Protein AF-A0A1X1BCD8-F1 (afdb_monomer_lite)

Secondary structure (DSSP, 8-state):
--TTSSHHHHHHHHHHHHHHHHTT--HHHHHHHTT--HHHHHHHHHHHHHHHHHHHHHHS----

Structure (mmCIF, N/CA/C/O backbone):
data_AF-A0A1X1BCD8-F1
#
_entry.id   AF-A0A1X1BCD8-F1
#
loop_
_atom_site.group_PDB
_atom_site.id
_atom_site.type_symbol
_atom_site.label_atom_id
_atom_site.label_alt_id
_atom_site.label_comp_id
_atom_site.label_asym_id
_atom_site.label_entity_id
_atom_site.label_seq_id
_atom_site.pdbx_PDB_ins_code
_atom_site.Cartn_x
_atom_site.Cartn_y
_atom_site.Cartn_z
_atom_site.occupancy
_atom_site.B_iso_or_equiv
_atom_site.auth_seq_id
_atom_site.auth_comp_id
_atom_site.auth_asym_id
_atom_site.auth_atom_id
_atom_site.pdbx_PDB_model_num
ATOM 1 N N . MET A 1 1 ? 25.583 4.400 3.112 1.00 41.47 1 MET A N 1
ATOM 2 C CA . MET A 1 1 ? 24.108 4.476 3.096 1.00 41.47 1 MET A CA 1
ATOM 3 C C . MET A 1 1 ? 23.688 4.201 1.659 1.00 41.47 1 MET A C 1
ATOM 5 O O . MET A 1 1 ? 23.924 5.043 0.805 1.00 41.47 1 MET A O 1
ATOM 9 N N . ASN A 1 2 ? 23.274 2.970 1.346 1.00 39.22 2 ASN A N 1
ATOM 10 C CA . ASN A 1 2 ? 23.002 2.562 -0.039 1.00 39.22 2 ASN A CA 1
ATOM 11 C C . ASN A 1 2 ? 21.719 3.244 -0.528 1.00 39.22 2 ASN A C 1
ATOM 13 O O . ASN A 1 2 ? 20.712 3.079 0.139 1.00 39.22 2 ASN A O 1
ATOM 17 N N . PRO A 1 3 ? 21.679 3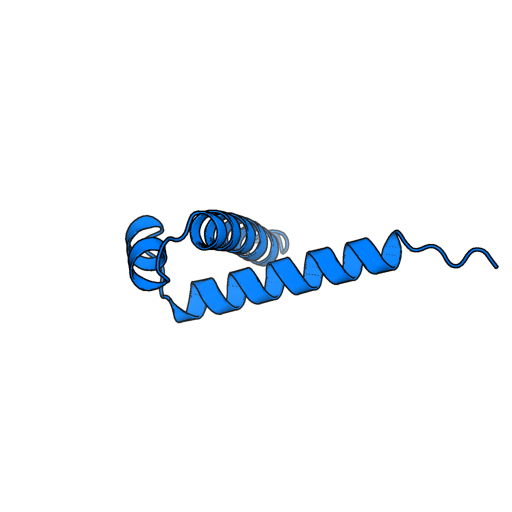.950 -1.665 1.00 47.56 3 PRO A N 1
ATOM 18 C CA . PRO A 1 3 ? 20.469 4.624 -2.159 1.00 47.56 3 PRO A CA 1
ATOM 19 C C . PRO A 1 3 ? 19.317 3.676 -2.559 1.00 47.56 3 PRO A C 1
ATOM 21 O O . PRO A 1 3 ? 18.232 4.136 -2.890 1.00 47.56 3 PRO A O 1
ATOM 24 N N . HIS A 1 4 ? 19.502 2.357 -2.445 1.00 47.19 4 HIS A N 1
ATOM 25 C CA . HIS A 1 4 ? 18.439 1.351 -2.550 1.00 47.19 4 HIS A CA 1
ATOM 26 C C . HIS A 1 4 ? 17.504 1.284 -1.312 1.00 47.19 4 HIS A C 1
ATOM 28 O O . HIS A 1 4 ? 16.677 0.387 -1.230 1.00 47.19 4 HIS A O 1
ATOM 34 N N . THR A 1 5 ? 17.637 2.193 -0.333 1.00 54.94 5 THR A N 1
ATOM 35 C CA . THR A 1 5 ? 17.169 2.012 1.063 1.00 54.94 5 THR A CA 1
ATOM 36 C C . THR A 1 5 ? 15.820 2.614 1.454 1.00 54.94 5 THR A C 1
ATOM 38 O O . THR A 1 5 ? 15.344 2.288 2.532 1.00 54.94 5 THR A O 1
ATOM 41 N N . VAL A 1 6 ? 15.189 3.469 0.646 1.00 60.47 6 VAL A N 1
ATOM 42 C CA . VAL A 1 6 ? 13.901 4.100 1.029 1.00 60.47 6 VAL A CA 1
ATOM 43 C C . VAL A 1 6 ? 12.830 3.851 -0.027 1.00 60.47 6 VAL A C 1
ATOM 45 O O . VAL A 1 6 ? 11.748 3.383 0.298 1.00 60.47 6 VAL A O 1
ATOM 48 N N . ALA A 1 7 ? 13.169 4.024 -1.308 1.00 65.94 7 ALA A N 1
ATOM 49 C CA . ALA A 1 7 ? 12.224 3.794 -2.401 1.00 65.94 7 ALA A CA 1
ATOM 50 C C . ALA A 1 7 ? 11.742 2.334 -2.492 1.00 65.94 7 ALA A C 1
ATOM 52 O O . ALA A 1 7 ? 10.588 2.102 -2.820 1.00 65.94 7 ALA A O 1
ATOM 53 N N . GLY A 1 8 ? 12.598 1.348 -2.189 1.00 73.38 8 GLY A N 1
ATOM 54 C CA . GLY A 1 8 ? 12.186 -0.062 -2.158 1.00 73.38 8 GLY A CA 1
ATOM 55 C C . GLY A 1 8 ? 11.198 -0.353 -1.027 1.00 73.38 8 GLY A C 1
ATOM 56 O O . GLY A 1 8 ? 10.180 -0.997 -1.255 1.00 73.38 8 GLY A O 1
ATOM 57 N N . VAL A 1 9 ? 11.455 0.211 0.156 1.00 79.50 9 VAL A N 1
ATOM 58 C CA . VAL A 1 9 ? 10.585 0.074 1.332 1.00 79.50 9 VAL A CA 1
ATOM 59 C C . VAL A 1 9 ? 9.224 0.721 1.070 1.00 79.50 9 VAL A C 1
ATOM 61 O O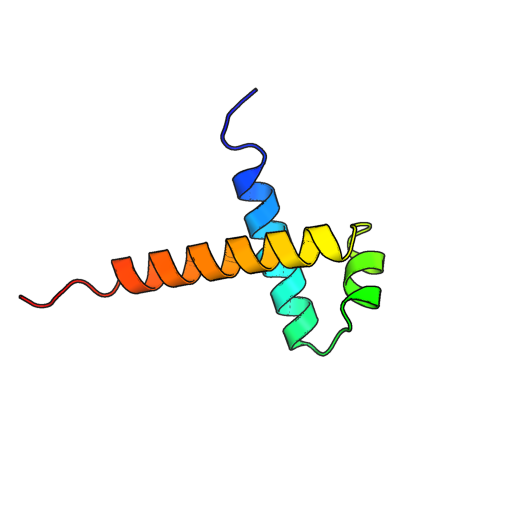 . VAL A 1 9 ? 8.199 0.096 1.320 1.00 79.50 9 VAL A O 1
ATOM 64 N N . ASP A 1 10 ? 9.195 1.916 0.472 1.00 83.50 10 ASP A N 1
ATOM 65 C CA . ASP A 1 10 ? 7.946 2.593 0.101 1.00 83.50 10 ASP A CA 1
ATOM 66 C C . ASP A 1 10 ? 7.111 1.772 -0.902 1.00 83.50 10 ASP A C 1
ATOM 68 O O . ASP A 1 10 ? 5.882 1.776 -0.837 1.00 83.50 10 ASP A O 1
ATOM 72 N N . LEU A 1 11 ? 7.756 1.042 -1.822 1.00 86.81 11 LEU A N 1
ATOM 73 C CA . LEU A 1 11 ? 7.062 0.171 -2.775 1.00 86.81 11 LEU A CA 1
ATOM 74 C C . LEU A 1 11 ? 6.497 -1.087 -2.104 1.00 86.81 11 LEU A C 1
ATOM 76 O O . LEU A 1 11 ? 5.373 -1.479 -2.418 1.00 86.81 11 LEU A O 1
ATOM 80 N N . GLU A 1 12 ? 7.237 -1.708 -1.183 1.00 90.06 12 GLU A N 1
ATOM 81 C CA . GLU A 1 12 ? 6.764 -2.880 -0.435 1.00 90.06 12 GLU A CA 1
ATOM 82 C C . GLU A 1 12 ? 5.603 -2.524 0.499 1.00 90.06 12 GLU A C 1
ATOM 84 O O . GLU A 1 12 ? 4.573 -3.201 0.485 1.00 90.06 12 GLU A O 1
ATOM 89 N N . VAL A 1 13 ? 5.722 -1.415 1.238 1.00 91.88 13 VAL A N 1
ATOM 90 C CA . VAL A 1 13 ? 4.641 -0.884 2.081 1.00 91.88 13 VAL A CA 1
ATOM 91 C C . VAL A 1 13 ? 3.434 -0.503 1.226 1.00 91.88 13 VAL A C 1
ATOM 93 O O . VAL A 1 13 ? 2.301 -0.830 1.572 1.00 91.88 13 VAL A O 1
ATOM 96 N N . GLY A 1 14 ? 3.663 0.148 0.082 1.00 93.00 14 GLY A N 1
ATOM 97 C CA . GLY A 1 14 ? 2.608 0.527 -0.852 1.00 93.00 14 GLY A CA 1
ATOM 98 C C . GLY A 1 14 ? 1.844 -0.673 -1.405 1.00 93.00 14 GLY A C 1
ATOM 99 O O . GLY A 1 14 ? 0.615 -0.650 -1.443 1.00 93.00 14 GLY A O 1
ATOM 100 N N . LYS A 1 15 ? 2.557 -1.740 -1.775 1.00 94.38 15 LYS A N 1
ATOM 101 C CA . LYS A 1 15 ? 1.952 -3.000 -2.214 1.00 94.38 15 LYS A CA 1
ATOM 102 C C . LYS A 1 15 ? 1.116 -3.634 -1.102 1.00 94.38 15 LYS A C 1
ATOM 104 O O . LYS A 1 15 ? -0.047 -3.952 -1.325 1.00 94.38 15 LYS A O 1
ATOM 109 N N . LEU A 1 16 ? 1.681 -3.779 0.097 1.00 94.12 16 LEU A N 1
ATOM 110 C CA . LEU A 1 16 ? 0.994 -4.407 1.227 1.00 94.12 16 LEU A CA 1
ATOM 111 C C . LEU A 1 16 ? -0.268 -3.631 1.633 1.00 94.12 16 LEU A C 1
ATOM 113 O O . LEU A 1 16 ? -1.331 -4.218 1.829 1.00 94.12 16 LEU A O 1
ATOM 117 N N . ALA A 1 17 ? -0.177 -2.303 1.704 1.00 94.06 17 ALA A N 1
ATOM 118 C CA . ALA A 1 17 ? -1.314 -1.448 2.019 1.00 94.06 17 ALA A CA 1
ATOM 119 C C . ALA A 1 17 ? -2.405 -1.497 0.933 1.00 94.06 17 ALA A C 1
ATOM 121 O O . ALA A 1 17 ? -3.591 -1.447 1.264 1.00 94.06 17 ALA A O 1
ATOM 122 N N . GLN A 1 18 ? -2.028 -1.630 -0.344 1.00 93.94 18 GLN A N 1
ATOM 123 C CA . GLN A 1 18 ? -2.973 -1.841 -1.442 1.00 93.94 18 GLN A CA 1
ATOM 124 C C . GLN A 1 18 ? -3.694 -3.193 -1.310 1.00 93.94 18 GLN A C 1
ATOM 126 O O . GLN A 1 18 ? -4.923 -3.214 -1.353 1.00 93.94 18 GLN A O 1
ATOM 131 N N . ASP A 1 19 ? -2.971 -4.289 -1.059 1.00 95.19 19 ASP A N 1
ATOM 132 C CA . ASP A 1 19 ? -3.559 -5.629 -0.892 1.00 95.19 19 ASP A CA 1
ATOM 133 C C . ASP A 1 19 ? -4.566 -5.662 0.275 1.00 95.19 19 ASP A C 1
ATOM 135 O O . ASP A 1 19 ? -5.655 -6.231 0.165 1.00 95.19 19 ASP A O 1
ATOM 139 N N . LEU A 1 20 ? -4.239 -5.021 1.402 1.00 94.25 20 LEU A N 1
ATOM 140 C CA . LEU A 1 20 ? -5.142 -4.920 2.556 1.00 94.25 20 LEU A CA 1
ATOM 141 C C . LEU A 1 20 ? -6.378 -4.065 2.244 1.00 94.25 20 LEU A C 1
ATOM 143 O O . LEU A 1 20 ? -7.491 -4.363 2.694 1.00 94.25 20 LEU A O 1
ATOM 147 N N . ARG A 1 21 ? -6.210 -3.013 1.436 1.00 92.88 21 ARG A N 1
ATOM 148 C CA . ARG A 1 21 ? -7.321 -2.172 0.983 1.00 92.88 21 ARG A CA 1
ATOM 149 C C . ARG A 1 21 ? -8.279 -2.948 0.080 1.00 92.88 21 ARG A C 1
ATOM 151 O O . ARG A 1 21 ? -9.492 -2.791 0.228 1.00 92.88 21 ARG A O 1
ATOM 158 N N . GLU A 1 22 ? -7.757 -3.794 -0.805 1.00 93.06 22 GLU A N 1
ATOM 159 C CA . GLU A 1 22 ? -8.539 -4.665 -1.695 1.00 93.06 22 GLU A CA 1
ATOM 160 C C . GLU A 1 22 ? -9.286 -5.768 -0.937 1.00 93.06 22 GLU A C 1
ATOM 162 O O . GLU A 1 22 ? -10.404 -6.124 -1.306 1.00 93.06 22 GLU A O 1
ATOM 167 N N . GLN A 1 23 ? -8.742 -6.220 0.194 1.00 94.00 23 GLN A N 1
ATOM 168 C CA . GLN A 1 23 ? -9.437 -7.101 1.144 1.00 94.00 23 GLN A CA 1
ATOM 169 C C . GLN A 1 23 ? -10.563 -6.392 1.924 1.00 94.00 23 GLN A C 1
ATOM 171 O O . GLN A 1 23 ? -11.256 -7.015 2.728 1.00 94.00 23 GLN A O 1
ATOM 176 N N . GLY A 1 24 ? -10.770 -5.092 1.693 1.00 93.69 24 GLY A N 1
ATOM 177 C CA . GLY A 1 24 ? -11.848 -4.307 2.289 1.00 93.69 24 GLY A CA 1
ATOM 178 C C . GLY A 1 24 ? -11.482 -3.617 3.603 1.00 93.69 24 GLY A C 1
ATOM 179 O O . GLY A 1 24 ? -12.355 -2.993 4.213 1.00 93.69 24 GLY A O 1
ATOM 180 N N . GLN A 1 25 ? -10.219 -3.664 4.042 1.00 93.62 25 GLN A N 1
ATOM 181 C CA . GLN A 1 25 ? -9.804 -2.941 5.244 1.00 93.62 25 GLN A CA 1
ATOM 182 C C . GLN A 1 25 ? -9.855 -1.421 5.034 1.00 93.62 25 GLN A C 1
ATOM 184 O O . GLN A 1 25 ? -9.669 -0.901 3.928 1.00 93.62 25 GLN A O 1
ATOM 189 N N . SER A 1 26 ? -10.134 -0.680 6.108 1.00 93.06 26 SER A N 1
ATOM 190 C CA . SER A 1 26 ? -10.101 0.784 6.097 1.00 93.06 26 SER A CA 1
ATOM 191 C C . SER A 1 26 ? -8.669 1.295 6.267 1.00 93.06 26 SER A C 1
ATOM 193 O O . SER A 1 26 ? -7.850 0.653 6.917 1.00 93.06 26 SER A O 1
ATOM 195 N N . TRP A 1 27 ? -8.371 2.495 5.758 1.00 87.44 27 TRP A N 1
ATOM 196 C CA . TRP A 1 27 ? -7.048 3.116 5.929 1.00 87.44 27 TRP A CA 1
ATOM 197 C C . TRP A 1 27 ? -6.621 3.246 7.392 1.00 87.44 27 TRP A C 1
ATOM 199 O O . TRP A 1 27 ? -5.438 3.150 7.691 1.00 87.44 27 TRP A O 1
ATOM 209 N N . THR A 1 28 ? -7.573 3.443 8.305 1.00 92.38 28 THR A N 1
ATOM 210 C CA . THR A 1 28 ? -7.300 3.511 9.745 1.00 92.38 28 THR A CA 1
ATOM 211 C C . THR A 1 28 ? -6.861 2.161 10.307 1.00 92.38 28 THR A C 1
ATOM 213 O O . THR A 1 28 ? -5.944 2.127 11.118 1.00 92.38 28 THR A O 1
ATOM 216 N N . ALA A 1 29 ? -7.485 1.061 9.873 1.00 93.19 29 ALA A N 1
ATOM 217 C CA . ALA A 1 29 ? -7.097 -0.281 10.299 1.00 93.19 29 ALA A CA 1
ATOM 218 C C . ALA A 1 29 ? 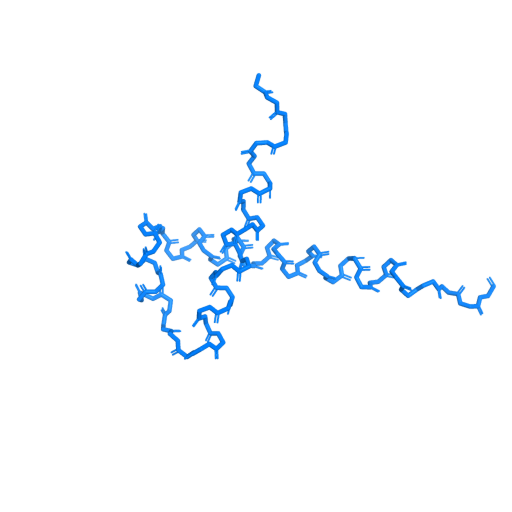-5.713 -0.656 9.753 1.00 93.19 29 ALA A C 1
ATOM 220 O O . ALA A 1 29 ? -4.871 -1.118 10.509 1.00 93.19 29 ALA A O 1
ATOM 221 N N . ILE A 1 30 ? -5.461 -0.363 8.476 1.00 93.38 30 ILE A N 1
ATOM 222 C CA . ILE A 1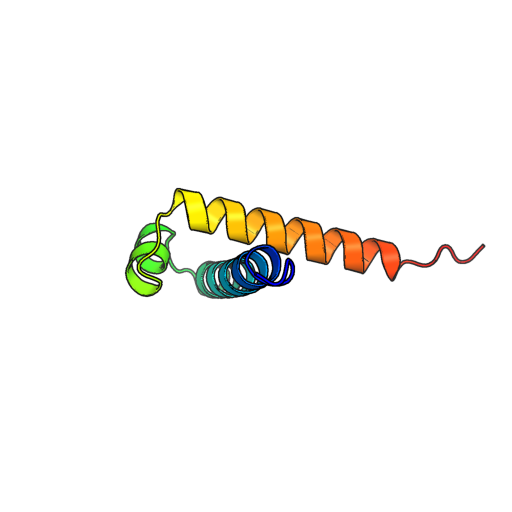 30 ? -4.173 -0.625 7.818 1.00 93.38 30 ILE A CA 1
ATOM 223 C C . ILE A 1 30 ? -3.048 0.187 8.479 1.00 93.38 30 ILE A C 1
ATOM 225 O O . ILE A 1 30 ? -1.976 -0.339 8.742 1.00 93.38 30 ILE A O 1
ATOM 229 N N . ALA A 1 31 ? -3.297 1.463 8.790 1.00 92.69 31 ALA A N 1
ATOM 230 C CA . ALA A 1 31 ? -2.347 2.315 9.509 1.00 92.69 31 ALA A CA 1
ATOM 231 C C . ALA A 1 31 ? -1.998 1.765 10.896 1.00 92.69 31 ALA A C 1
ATOM 233 O O . ALA A 1 31 ? -0.838 1.791 11.292 1.00 92.69 31 ALA A O 1
ATOM 234 N N . ALA A 1 32 ? -2.994 1.247 11.619 1.00 92.94 32 ALA A N 1
ATOM 235 C CA . ALA A 1 32 ? -2.768 0.625 12.916 1.00 92.94 32 ALA A CA 1
ATOM 236 C C . ALA A 1 32 ? -1.988 -0.697 12.804 1.00 92.94 32 ALA A C 1
ATOM 238 O O . ALA A 1 32 ? -1.117 -0.941 13.629 1.00 92.94 32 ALA A O 1
ATOM 239 N N . ASP A 1 33 ? -2.286 -1.521 11.797 1.00 91.88 33 ASP A N 1
ATOM 240 C CA . ASP A 1 33 ? -1.640 -2.822 11.573 1.00 91.88 33 ASP A CA 1
ATOM 241 C C . ASP A 1 33 ? -0.167 -2.683 11.166 1.00 91.88 33 ASP A C 1
ATOM 243 O O . ASP A 1 33 ? 0.688 -3.425 11.636 1.00 91.88 33 ASP A O 1
ATOM 247 N N . LEU A 1 34 ? 0.133 -1.682 10.336 1.00 89.06 34 LEU A N 1
ATOM 248 C CA . LEU A 1 34 ? 1.486 -1.406 9.855 1.00 89.06 34 LEU A CA 1
ATOM 249 C C . LEU A 1 34 ? 2.285 -0.474 10.778 1.00 89.06 34 LEU A C 1
ATOM 251 O O . LEU A 1 34 ? 3.434 -0.187 10.473 1.00 89.06 34 LEU A O 1
ATOM 255 N N . GLU A 1 35 ? 1.692 0.002 11.880 1.00 92.19 35 GLU A N 1
ATOM 256 C CA . GLU A 1 35 ? 2.278 0.999 12.796 1.00 92.19 35 GLU A CA 1
ATOM 257 C C . GLU A 1 35 ? 2.742 2.291 12.088 1.00 92.19 35 GLU A C 1
ATOM 259 O O . GLU A 1 35 ? 3.668 2.978 12.519 1.00 92.19 35 GLU A O 1
ATOM 264 N N . GLU A 1 36 ? 2.050 2.657 11.008 1.00 91.31 36 GLU A N 1
ATOM 265 C CA . GLU A 1 36 ? 2.420 3.746 10.106 1.00 91.31 36 GLU A CA 1
ATOM 266 C C . GLU A 1 36 ? 1.344 4.836 10.026 1.00 91.31 36 GLU A C 1
ATOM 268 O O . GLU A 1 36 ? 0.168 4.649 10.340 1.00 91.31 36 GLU A O 1
ATOM 273 N N . SER A 1 37 ? 1.726 6.023 9.549 1.00 91.00 37 SER A N 1
ATOM 274 C CA . SER A 1 37 ? 0.762 7.117 9.362 1.00 91.00 37 SER A CA 1
ATOM 275 C C . SER A 1 37 ? -0.121 6.902 8.120 1.00 91.00 37 SER A C 1
ATOM 277 O O . SER A 1 37 ? 0.406 6.597 7.048 1.00 91.00 37 SER A O 1
ATOM 279 N N . PRO A 1 38 ? -1.442 7.188 8.166 1.00 88.56 38 PRO A N 1
ATOM 280 C CA . PRO A 1 38 ? -2.320 7.060 6.994 1.00 88.56 38 PRO A CA 1
ATOM 281 C C . PRO A 1 38 ? -1.840 7.858 5.772 1.00 88.56 38 PRO A C 1
ATOM 283 O O . PRO A 1 38 ? -1.974 7.413 4.634 1.00 88.56 38 PRO A O 1
ATOM 286 N N . SER A 1 39 ? -1.256 9.038 6.001 1.00 89.88 39 SER A N 1
ATOM 287 C CA . SER A 1 39 ? -0.679 9.886 4.954 1.00 89.88 39 SER A CA 1
ATOM 288 C C . SER A 1 39 ? 0.570 9.275 4.313 1.00 89.88 39 SER A C 1
ATOM 290 O O . SER A 1 39 ? 0.784 9.446 3.113 1.00 89.88 39 SER A O 1
ATOM 292 N N . TYR A 1 40 ? 1.384 8.553 5.087 1.00 90.69 40 TYR A N 1
ATOM 293 C CA . TYR A 1 40 ? 2.533 7.815 4.569 1.00 90.69 40 TYR A CA 1
ATOM 294 C C . TYR A 1 40 ? 2.070 6.637 3.708 1.00 90.69 40 TYR A C 1
ATOM 296 O O . TYR A 1 40 ? 2.486 6.536 2.557 1.00 90.69 40 TYR A O 1
ATOM 304 N N . LEU A 1 41 ? 1.112 5.841 4.193 1.00 91.44 41 LEU A N 1
ATOM 305 C CA . LEU A 1 41 ? 0.550 4.716 3.440 1.00 91.44 41 LEU A CA 1
ATOM 306 C C . LEU A 1 41 ? -0.065 5.144 2.104 1.00 91.44 41 LEU A C 1
ATOM 308 O O . LEU A 1 41 ? 0.177 4.511 1.082 1.00 91.44 41 LEU A O 1
ATOM 312 N N . GLN A 1 42 ? -0.802 6.257 2.073 1.00 90.00 42 GLN A N 1
ATOM 313 C CA . GLN A 1 42 ? -1.342 6.798 0.821 1.00 90.00 42 GLN A CA 1
ATOM 314 C C . GLN A 1 42 ? -0.239 7.181 -0.175 1.00 90.00 42 GLN A C 1
ATOM 316 O O . GLN A 1 42 ? -0.373 6.933 -1.375 1.00 90.00 42 GLN A O 1
ATOM 321 N N . ARG A 1 43 ? 0.867 7.765 0.306 1.00 91.56 43 A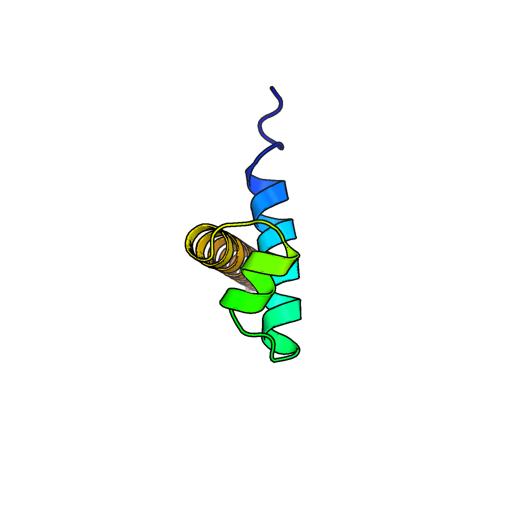RG A N 1
ATOM 322 C CA . ARG A 1 43 ? 2.025 8.090 -0.538 1.00 91.56 43 ARG A CA 1
ATOM 323 C C . ARG A 1 43 ? 2.731 6.834 -1.041 1.00 91.56 43 ARG A C 1
ATOM 325 O O . ARG A 1 43 ? 3.056 6.780 -2.224 1.00 91.56 43 ARG A O 1
ATOM 332 N N . ALA A 1 44 ? 2.928 5.843 -0.177 1.00 91.62 44 ALA A N 1
ATOM 333 C CA . ALA A 1 44 ? 3.536 4.560 -0.512 1.00 91.62 44 ALA A CA 1
ATOM 334 C C . ALA A 1 44 ? 2.712 3.824 -1.584 1.00 91.62 44 ALA A C 1
ATOM 336 O O . ALA A 1 44 ? 3.240 3.426 -2.621 1.00 91.62 44 ALA A O 1
ATOM 337 N N . VAL A 1 45 ? 1.389 3.755 -1.408 1.00 92.94 45 VAL A N 1
ATOM 338 C CA . VAL A 1 45 ? 0.457 3.175 -2.391 1.00 92.94 45 VAL A CA 1
ATOM 339 C C . VAL A 1 45 ? 0.512 3.934 -3.715 1.00 92.94 45 VAL A C 1
ATOM 341 O O . VAL A 1 45 ? 0.611 3.319 -4.773 1.00 92.94 45 VAL A O 1
ATOM 344 N N . SER A 1 46 ? 0.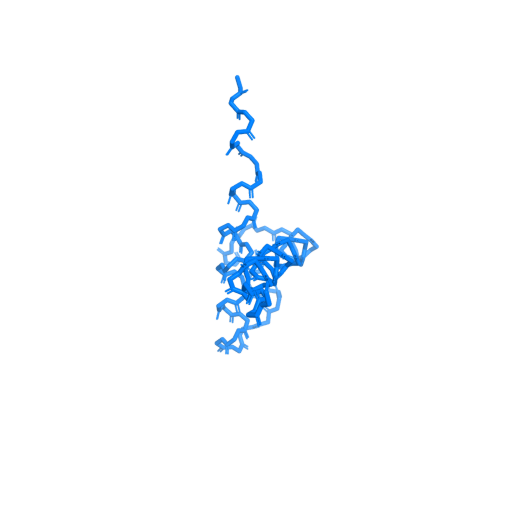519 5.270 -3.685 1.00 91.50 46 SER A N 1
ATOM 345 C CA . SER A 1 46 ? 0.659 6.066 -4.908 1.00 91.50 46 SER A CA 1
ATOM 346 C C . SER A 1 46 ? 1.985 5.801 -5.628 1.00 91.50 46 SER A C 1
ATOM 348 O O . SER A 1 46 ? 2.000 5.770 -6.858 1.00 91.50 46 SER A O 1
ATOM 350 N N . ALA A 1 47 ? 3.086 5.621 -4.893 1.00 89.62 47 ALA A N 1
ATOM 351 C CA . ALA A 1 47 ? 4.385 5.295 -5.473 1.00 89.62 47 ALA A CA 1
ATOM 352 C C . ALA A 1 47 ? 4.374 3.897 -6.113 1.00 89.62 47 ALA A C 1
ATOM 354 O O . ALA A 1 47 ? 4.850 3.736 -7.236 1.00 89.62 47 ALA A O 1
ATOM 355 N N . TYR A 1 48 ? 3.765 2.916 -5.442 1.00 90.19 48 TYR A N 1
ATOM 356 C CA . TYR A 1 48 ? 3.575 1.562 -5.961 1.00 90.19 48 TYR A CA 1
ATOM 357 C C . TYR A 1 48 ? 2.738 1.534 -7.248 1.00 90.19 48 TYR A C 1
ATOM 359 O O . TYR A 1 48 ? 3.148 0.936 -8.246 1.00 90.19 48 TYR A O 1
ATOM 367 N N . LEU A 1 49 ? 1.600 2.231 -7.273 1.00 89.06 49 LEU A N 1
ATOM 368 C CA . LEU A 1 49 ? 0.742 2.306 -8.460 1.00 89.06 49 LEU A CA 1
ATOM 369 C C . LEU A 1 49 ? 1.438 3.011 -9.632 1.00 89.06 49 LEU A C 1
ATOM 371 O O . LEU A 1 49 ? 1.353 2.554 -10.767 1.00 89.06 49 LEU A O 1
ATOM 375 N N . ALA A 1 50 ? 2.186 4.085 -9.371 1.00 88.25 50 ALA A N 1
ATOM 376 C CA . ALA A 1 50 ? 2.970 4.749 -10.411 1.00 88.25 50 ALA A CA 1
ATOM 377 C C . ALA A 1 50 ? 4.081 3.841 -10.967 1.00 88.25 50 ALA A C 1
ATOM 379 O O . ALA A 1 50 ? 4.339 3.840 -12.170 1.00 88.25 50 ALA A O 1
ATOM 380 N N . HIS A 1 51 ? 4.730 3.054 -10.104 1.00 86.44 51 HIS A N 1
ATOM 381 C CA . HIS A 1 51 ? 5.771 2.115 -10.510 1.00 86.44 51 HIS A CA 1
ATOM 382 C C . HIS A 1 51 ? 5.214 0.965 -11.359 1.00 86.44 51 HIS A C 1
ATOM 384 O O . HIS A 1 51 ? 5.796 0.621 -12.385 1.00 86.44 51 HIS A O 1
ATOM 390 N N . THR A 1 52 ? 4.068 0.405 -10.966 1.00 84.44 52 THR A N 1
ATOM 391 C CA . THR A 1 52 ? 3.392 -0.663 -11.720 1.00 84.44 52 THR A CA 1
ATOM 392 C C . THR A 1 52 ? 2.834 -0.171 -13.054 1.00 84.44 52 THR A C 1
ATOM 394 O O . THR A 1 52 ? 2.995 -0.867 -14.052 1.00 84.44 52 THR A O 1
ATOM 397 N N . ASP A 1 53 ? 2.265 1.037 -13.120 1.00 83.44 53 ASP A N 1
ATOM 398 C CA . ASP A 1 53 ? 1.830 1.655 -14.382 1.00 83.44 53 ASP A CA 1
ATOM 399 C C . ASP A 1 53 ? 3.013 1.908 -15.329 1.00 83.44 53 ASP A C 1
ATOM 401 O O . ASP A 1 53 ? 2.952 1.574 -16.513 1.00 83.44 53 ASP A O 1
ATOM 405 N N . ALA A 1 54 ? 4.127 2.432 -14.807 1.00 77.94 54 ALA A N 1
ATOM 406 C CA . ALA A 1 54 ? 5.341 2.639 -15.592 1.00 77.94 54 ALA A CA 1
ATOM 407 C C . ALA A 1 54 ? 5.917 1.316 -16.121 1.00 77.94 54 ALA A C 1
ATOM 409 O O . ALA A 1 54 ? 6.308 1.246 -17.287 1.00 77.94 54 ALA A O 1
ATOM 410 N N . ALA A 1 55 ? 5.930 0.265 -15.295 1.00 74.06 55 ALA A N 1
ATOM 411 C CA . ALA A 1 55 ? 6.349 -1.070 -15.710 1.00 74.06 55 ALA A CA 1
ATOM 412 C C . ALA A 1 55 ? 5.408 -1.654 -16.777 1.00 74.06 55 ALA A C 1
ATOM 414 O O . ALA A 1 55 ? 5.882 -2.141 -17.798 1.00 74.06 55 ALA A O 1
ATOM 415 N N . ALA A 1 56 ? 4.089 -1.532 -16.602 1.00 75.94 56 ALA A N 1
ATOM 416 C CA . ALA A 1 56 ? 3.103 -2.003 -17.574 1.00 75.94 56 ALA A CA 1
ATOM 417 C C . ALA A 1 56 ? 3.226 -1.280 -18.926 1.00 75.94 56 ALA A C 1
ATOM 419 O O . ALA A 1 56 ? 3.129 -1.908 -19.977 1.00 75.94 56 ALA A O 1
ATOM 420 N N . ARG A 1 57 ? 3.492 0.032 -18.914 1.00 71.25 57 ARG A N 1
ATOM 421 C CA . ARG A 1 57 ? 3.757 0.822 -20.127 1.00 71.25 57 ARG A CA 1
ATOM 422 C C . ARG A 1 57 ? 5.069 0.451 -20.807 1.00 71.25 57 ARG A C 1
ATOM 424 O O . ARG A 1 57 ? 5.138 0.499 -22.029 1.00 71.25 57 ARG A O 1
ATOM 431 N N . ALA A 1 58 ? 6.099 0.104 -20.040 1.00 68.81 58 ALA A N 1
ATOM 432 C CA . ALA A 1 58 ? 7.363 -0.372 -20.595 1.00 68.81 58 ALA A CA 1
ATOM 433 C C . ALA A 1 58 ? 7.218 -1.762 -21.242 1.00 68.81 58 ALA A C 1
ATOM 435 O O . ALA A 1 58 ? 7.852 -2.025 -22.261 1.00 68.81 58 ALA A O 1
ATOM 436 N N . ASP A 1 59 ? 6.360 -2.619 -20.680 1.00 61.12 59 ASP A N 1
ATOM 437 C CA . ASP A 1 59 ? 6.043 -3.947 -21.222 1.00 61.12 59 ASP A CA 1
ATOM 438 C C . ASP A 1 59 ? 5.166 -3.871 -22.486 1.00 61.12 59 ASP A C 1
ATOM 440 O O . ASP A 1 59 ? 5.246 -4.723 -23.372 1.00 61.12 59 ASP A O 1
ATOM 444 N N . GLN A 1 60 ? 4.387 -2.793 -22.633 1.00 60.53 60 GLN A N 1
ATOM 445 C CA . GLN A 1 60 ? 3.745 -2.407 -23.891 1.00 60.53 60 GLN A CA 1
ATOM 446 C C . GLN A 1 60 ? 4.782 -1.862 -24.887 1.00 60.53 60 GLN A C 1
ATOM 448 O O . GLN A 1 60 ? 4.752 -0.694 -25.275 1.00 60.53 60 GLN A O 1
ATOM 453 N N . LEU A 1 61 ? 5.707 -2.718 -25.327 1.00 60.41 61 LEU A N 1
ATOM 454 C CA . LEU A 1 61 ? 6.552 -2.447 -26.487 1.00 60.41 61 LEU A CA 1
ATOM 455 C C . LEU A 1 61 ? 5.651 -2.016 -27.660 1.00 60.41 61 LEU A C 1
ATOM 457 O O . LEU A 1 61 ? 4.739 -2.765 -28.029 1.00 60.41 61 LEU A O 1
ATOM 461 N N . PRO A 1 62 ? 5.879 -0.833 -28.262 1.00 55.56 62 PRO A N 1
ATOM 462 C CA . PRO A 1 62 ? 5.224 -0.495 -29.508 1.00 55.56 62 PRO A CA 1
ATOM 463 C C . PRO A 1 62 ? 5.613 -1.563 -30.529 1.00 55.56 62 PRO A C 1
ATOM 465 O O . PRO A 1 62 ? 6.788 -1.724 -30.849 1.00 55.56 62 PRO A O 1
ATOM 468 N N . LEU A 1 63 ? 4.627 -2.315 -31.017 1.00 57.38 63 LEU A N 1
ATOM 469 C CA . LEU A 1 63 ? 4.778 -3.199 -32.170 1.00 57.38 63 LEU A CA 1
ATOM 470 C C . LEU A 1 63 ? 4.922 -2.339 -33.435 1.00 57.38 63 LEU A C 1
ATOM 472 O O . LEU A 1 63 ? 4.026 -2.350 -34.274 1.00 57.38 63 LEU A O 1
ATOM 476 N N . PHE A 1 64 ? 5.995 -1.554 -33.550 1.00 56.69 64 PHE A N 1
ATOM 477 C CA . PHE A 1 64 ? 6.307 -0.774 -34.748 1.00 56.69 64 PHE A CA 1
ATOM 478 C C . PHE A 1 64 ? 7.809 -0.800 -35.025 1.00 56.69 64 PHE A C 1
ATOM 480 O O . PHE A 1 64 ? 8.578 -0.327 -34.159 1.00 56.69 64 PHE A O 1
#

Sequence (64 aa):
MNPHTVAGVDLEVGKLAQDLREQGQSWTAIAADLEESPSYLQRAVSAYLAHTDAAARADQLPLF

Foldseek 3Di:
DDPVPPLVVLLVLLVVLVVVVVVVDDLVVSCVVVVHDSVSNVVSVVSNVVVVVVVVVVVPDPPD

Radius of gyration: 14.04 Å; chains: 1; bounding box: 36×17×48 Å

pLDDT: mean 81.84, std 15.38, range [39.22, 95.19]